Protein AF-W4URB6-F1 (afdb_monomer_lite)

Organism: NCBI:txid1445607

pLDDT: mean 94.85, std 8.45, range [44.03, 98.81]

Secondary structure (DSSP, 8-state):
--HHHHHHHHHHTHHHHHHTT-S-HHHHHHHS-HHHHHHTTEEES-EEEEESPPSSEEEETT-EEEEEE-TT-EEEEEE-SS-EEEEEE-TT-EEEEEE-TT-EEEEEE-TT-EEEEEE-STT-EEEEESSEEEEEPP--

Sequence (140 aa):
MDKQGLIDMYKRGIDFCFRNQYPSNEFIKDNFDRQLLIENAMFIDESIDEFNSPSPCILLGSTSGKLSFDKFSSCDIYLRDNVDIEISAKDFSRVFINVYGSAKVRVVQDGVAKIYVYKHGDHCKVSNEGDVLIRIGEDY

Foldseek 3Di:
DDPVVVLVVCLVCVVVCQVVVPPPLVVCVVPDDQVSCVVVLHAELDEDDEELGDAAHEYYYAYEYEYEYEDAREYEYEYEDAYEYEYEYEDQYEYEYEDYYQYEYEYEYYDNYEYEYEYADDNYHYHYDDDYHYDYDDND

Radius of gyration: 14.34 Å; chains: 1; bounding box: 34×31×33 Å

Structure (mmCIF, N/CA/C/O backbone):
data_AF-W4URB6-F1
#
_entry.id   AF-W4URB6-F1
#
loop_
_atom_site.group_PDB
_atom_site.id
_atom_site.type_symbol
_atom_site.label_atom_id
_atom_site.label_alt_id
_atom_site.label_comp_id
_atom_site.label_asym_id
_atom_site.label_entity_id
_atom_site.label_seq_id
_atom_site.pdbx_PDB_ins_code
_atom_site.Cartn_x
_atom_site.Cartn_y
_atom_site.Cartn_z
_atom_site.occupancy
_atom_site.B_iso_or_equiv
_atom_site.auth_seq_id
_atom_site.auth_comp_id
_atom_site.auth_asym_id
_atom_site.auth_atom_id
_atom_site.pdbx_PDB_model_num
ATOM 1 N N . MET A 1 1 ? 10.942 16.340 -17.790 1.00 60.97 1 MET A N 1
ATOM 2 C CA . MET A 1 1 ? 10.019 16.039 -16.680 1.00 60.97 1 MET A CA 1
ATOM 3 C C . MET A 1 1 ? 10.875 15.564 -15.527 1.00 60.97 1 MET A C 1
ATOM 5 O O . MET A 1 1 ? 11.785 14.783 -15.781 1.00 60.97 1 MET A O 1
ATOM 9 N N . ASP A 1 2 ? 10.693 16.113 -14.334 1.00 92.81 2 ASP A N 1
ATOM 10 C CA . ASP A 1 2 ? 11.434 15.679 -13.150 1.00 92.81 2 ASP A CA 1
ATOM 11 C C . ASP A 1 2 ? 10.862 14.357 -12.603 1.00 92.81 2 ASP A C 1
ATOM 13 O O . ASP A 1 2 ? 9.791 13.901 -13.017 1.00 92.81 2 ASP A O 1
ATOM 17 N N . LYS A 1 3 ? 11.604 13.698 -11.702 1.00 95.56 3 LYS A N 1
ATOM 18 C CA . LYS A 1 3 ? 11.171 12.423 -11.106 1.00 95.56 3 LYS A CA 1
ATOM 19 C C . LYS A 1 3 ? 9.847 12.573 -10.342 1.00 95.56 3 LYS A C 1
ATOM 21 O O . LYS A 1 3 ? 9.028 11.662 -10.380 1.00 95.56 3 LYS A O 1
ATOM 26 N N . GLN A 1 4 ? 9.606 13.728 -9.718 1.00 96.94 4 GLN A N 1
ATOM 27 C CA . GLN A 1 4 ? 8.341 14.010 -9.039 1.00 96.94 4 GLN A CA 1
ATOM 28 C C . GLN A 1 4 ? 7.159 14.004 -10.019 1.00 96.94 4 GLN A C 1
ATOM 30 O O . GLN A 1 4 ? 6.198 13.272 -9.801 1.00 96.94 4 GLN A O 1
ATOM 35 N N . GLY A 1 5 ? 7.255 14.705 -11.154 1.00 97.38 5 GLY A N 1
ATOM 36 C CA . GLY A 1 5 ? 6.189 14.708 -12.158 1.00 97.38 5 GLY A CA 1
ATOM 37 C C . GLY A 1 5 ? 5.894 13.323 -12.750 1.00 97.38 5 GLY A C 1
ATOM 38 O O . GLY A 1 5 ? 4.749 13.029 -13.097 1.00 97.38 5 GLY A O 1
ATOM 39 N N . LEU A 1 6 ? 6.897 12.438 -12.831 1.00 97.25 6 LEU A N 1
ATOM 40 C CA . LEU A 1 6 ? 6.698 11.030 -13.208 1.00 97.25 6 LEU A CA 1
ATOM 41 C C . LEU A 1 6 ? 5.881 10.256 -12.163 1.00 97.25 6 LEU A C 1
ATOM 43 O O . LEU A 1 6 ? 4.973 9.513 -12.539 1.00 97.25 6 LEU A O 1
ATOM 47 N N . ILE A 1 7 ? 6.167 10.451 -10.874 1.00 97.81 7 ILE A N 1
ATOM 48 C CA . ILE A 1 7 ? 5.402 9.848 -9.773 1.00 97.81 7 ILE A CA 1
ATOM 49 C C . ILE A 1 7 ? 3.963 10.376 -9.761 1.00 97.81 7 ILE A C 1
ATOM 51 O O . ILE A 1 7 ? 3.018 9.596 -9.638 1.00 97.81 7 ILE A O 1
ATOM 55 N N . ASP A 1 8 ? 3.770 11.677 -9.968 1.00 97.44 8 ASP A N 1
ATOM 56 C CA . ASP A 1 8 ? 2.436 12.281 -10.014 1.00 97.44 8 ASP A CA 1
ATOM 57 C C . ASP A 1 8 ? 1.611 11.721 -11.184 1.00 97.44 8 ASP A C 1
ATOM 59 O O . ASP A 1 8 ? 0.425 11.408 -11.038 1.00 97.44 8 ASP A O 1
ATOM 63 N N . MET A 1 9 ? 2.243 11.524 -12.348 1.00 97.00 9 MET A N 1
ATOM 64 C CA . MET A 1 9 ? 1.609 10.857 -13.485 1.00 97.00 9 MET A CA 1
ATOM 65 C C . MET A 1 9 ? 1.262 9.397 -13.187 1.00 97.00 9 MET A C 1
ATOM 67 O O . MET A 1 9 ? 0.166 8.974 -13.555 1.00 97.00 9 MET A O 1
ATOM 71 N N . TYR A 1 10 ? 2.151 8.656 -12.517 1.00 97.38 10 TYR A N 1
ATOM 72 C CA . TYR A 1 10 ? 1.899 7.278 -12.090 1.00 97.38 10 TYR A CA 1
ATOM 73 C C . TYR A 1 10 ? 0.673 7.199 -11.175 1.00 97.38 10 TYR A C 1
ATOM 75 O O . TYR A 1 10 ? -0.253 6.441 -11.447 1.00 97.38 10 TYR A O 1
ATOM 83 N N . LYS A 1 11 ? 0.616 8.042 -10.137 1.00 97.25 11 LYS A N 1
ATOM 84 C CA . LYS A 1 11 ? -0.509 8.100 -9.191 1.00 97.25 11 LYS A CA 1
ATOM 85 C C . LYS A 1 11 ? -1.822 8.474 -9.871 1.00 97.25 11 LYS A C 1
ATOM 87 O O . LYS A 1 11 ? -2.856 7.879 -9.590 1.00 97.25 11 LYS A O 1
ATOM 92 N N . ARG A 1 12 ? -1.792 9.435 -10.797 1.00 96.69 12 ARG A N 1
ATOM 93 C CA . ARG A 1 12 ? -2.980 9.847 -11.560 1.00 96.69 12 ARG A CA 1
ATOM 94 C C . ARG A 1 12 ? -3.465 8.758 -12.522 1.00 96.69 12 ARG A C 1
ATOM 96 O O . ARG A 1 12 ? -4.661 8.652 -12.764 1.00 96.69 12 ARG A O 1
ATOM 103 N N . GLY A 1 13 ? -2.544 7.988 -13.097 1.00 95.94 13 GLY A N 1
ATOM 104 C CA . GLY A 1 13 ? -2.814 6.906 -14.046 1.00 95.94 13 GLY A CA 1
ATOM 105 C C . GLY A 1 13 ? -2.810 5.514 -13.416 1.00 95.94 13 GLY A C 1
ATOM 106 O O . GLY A 1 13 ? -2.567 4.543 -14.132 1.00 95.94 13 GLY A O 1
ATOM 107 N N . ILE A 1 14 ? -3.036 5.404 -12.104 1.00 94.75 14 ILE A N 1
ATOM 108 C CA . ILE A 1 14 ? -2.731 4.190 -11.340 1.00 94.75 14 ILE A CA 1
ATOM 109 C C . ILE A 1 14 ? -3.448 2.941 -11.857 1.00 94.75 14 ILE A C 1
ATOM 111 O O . ILE A 1 14 ? -2.828 1.885 -11.949 1.00 94.75 14 ILE A O 1
ATOM 115 N N . ASP A 1 15 ? -4.699 3.066 -12.302 1.00 90.75 15 ASP A N 1
ATOM 116 C CA . ASP A 1 15 ? -5.449 1.952 -12.891 1.00 90.75 15 ASP A CA 1
ATOM 117 C C . ASP A 1 15 ? -4.757 1.398 -14.142 1.00 90.75 15 ASP A C 1
ATOM 119 O O . ASP A 1 15 ? -4.633 0.185 -14.308 1.00 90.75 15 ASP A O 1
ATOM 123 N N . PHE A 1 16 ? -4.254 2.279 -15.014 1.00 92.75 16 PHE A N 1
ATOM 124 C CA . PHE A 1 16 ? -3.486 1.871 -16.188 1.00 92.75 16 PHE A CA 1
ATOM 125 C C . PHE A 1 16 ? -2.175 1.199 -15.772 1.00 92.75 16 PHE A C 1
ATOM 127 O O . PHE A 1 16 ? -1.837 0.136 -16.297 1.00 92.75 16 PHE A O 1
ATOM 134 N N . CYS A 1 17 ? -1.457 1.796 -14.818 1.00 95.06 17 CYS A N 1
ATOM 135 C CA . CYS A 1 17 ? -0.181 1.288 -14.322 1.00 95.06 17 CYS A CA 1
ATOM 136 C C . CYS A 1 17 ? -0.305 -0.108 -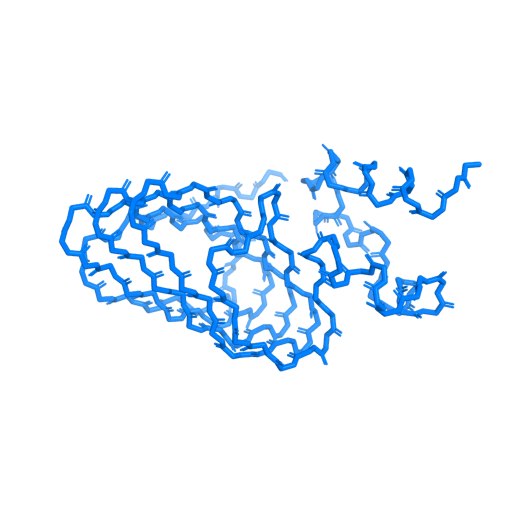13.701 1.00 95.06 17 CYS A C 1
ATOM 138 O O . CYS A 1 17 ? 0.534 -0.978 -13.940 1.00 95.06 17 CYS A O 1
ATOM 140 N N . PHE A 1 18 ? -1.367 -0.348 -12.934 1.00 92.06 18 PHE A N 1
ATOM 141 C CA . PHE A 1 18 ? -1.610 -1.632 -12.289 1.00 92.06 18 PHE A CA 1
ATOM 142 C C . PHE A 1 18 ? -2.064 -2.697 -13.286 1.00 92.06 18 PHE A C 1
ATOM 144 O O . PHE A 1 18 ? -1.489 -3.785 -13.282 1.00 92.06 18 PHE A O 1
ATOM 151 N N . ARG A 1 19 ? -2.999 -2.376 -14.193 1.00 87.75 19 ARG A N 1
ATOM 152 C CA . ARG A 1 19 ? -3.475 -3.317 -15.226 1.00 87.75 19 ARG A CA 1
ATOM 153 C C . ARG A 1 19 ? -2.375 -3.761 -16.187 1.00 87.75 19 ARG A C 1
ATOM 155 O O . ARG A 1 19 ? -2.322 -4.925 -16.556 1.00 87.75 19 ARG A O 1
ATOM 162 N N . ASN A 1 20 ? -1.493 -2.844 -16.583 1.00 91.12 20 ASN A N 1
ATOM 163 C CA . ASN A 1 20 ? -0.454 -3.116 -17.583 1.00 91.12 20 ASN A CA 1
ATOM 164 C C . ASN A 1 20 ? 0.912 -3.451 -16.975 1.00 91.12 20 ASN A C 1
ATOM 166 O O . ASN A 1 20 ? 1.889 -3.567 -17.709 1.00 91.12 20 ASN A O 1
ATOM 170 N N . GLN A 1 21 ? 1.005 -3.552 -15.647 1.00 90.81 21 GLN A N 1
ATOM 171 C CA . GLN A 1 21 ? 2.269 -3.740 -14.933 1.00 90.81 21 GLN A CA 1
ATOM 172 C C . GLN A 1 21 ? 3.355 -2.724 -15.338 1.00 90.81 21 GLN A C 1
ATOM 174 O O . GLN A 1 21 ? 4.519 -3.071 -15.536 1.00 90.81 21 GLN A O 1
ATOM 179 N N . TYR A 1 22 ? 2.960 -1.453 -15.478 1.00 94.19 22 TYR A N 1
ATOM 180 C CA . TYR A 1 22 ? 3.800 -0.406 -16.054 1.00 94.19 22 TYR A CA 1
ATOM 181 C C . TYR A 1 22 ? 3.976 0.813 -15.131 1.00 94.19 22 TYR A C 1
ATOM 183 O O . TYR A 1 22 ? 2.980 1.374 -14.672 1.00 94.19 22 TYR A O 1
ATOM 191 N N . PRO A 1 23 ? 5.211 1.317 -14.949 1.00 95.31 23 PRO A N 1
ATOM 192 C CA . PRO A 1 23 ? 6.468 0.625 -15.233 1.00 95.31 23 PRO A CA 1
ATOM 193 C C . PRO A 1 23 ? 6.651 -0.610 -14.330 1.00 95.31 23 PRO A C 1
ATOM 195 O O . PRO A 1 23 ? 5.920 -0.793 -13.350 1.00 95.31 23 PRO A O 1
ATOM 198 N N . SER A 1 24 ? 7.626 -1.461 -14.663 1.00 96.81 24 SER A N 1
ATOM 199 C CA . SER A 1 24 ? 7.963 -2.608 -13.817 1.00 96.81 24 SER A CA 1
ATOM 200 C C . SER A 1 24 ? 8.583 -2.159 -12.492 1.00 96.81 24 SER A C 1
ATOM 202 O O . SER A 1 24 ? 9.135 -1.061 -12.376 1.00 96.81 24 SER A O 1
ATOM 204 N N . ASN A 1 25 ? 8.522 -3.032 -11.490 1.00 96.75 25 ASN A N 1
ATOM 205 C CA . ASN A 1 25 ? 9.107 -2.787 -10.173 1.00 96.75 25 ASN A CA 1
ATOM 206 C C . ASN A 1 25 ? 10.627 -2.552 -10.264 1.00 96.75 25 ASN A C 1
ATOM 208 O O . ASN A 1 25 ? 11.161 -1.659 -9.610 1.00 96.75 25 ASN A O 1
ATOM 212 N N . GLU A 1 26 ? 11.324 -3.311 -11.111 1.00 97.69 26 GLU A N 1
ATOM 213 C CA . GLU A 1 26 ? 12.759 -3.167 -11.387 1.00 97.69 26 GLU A CA 1
ATOM 214 C C . GLU A 1 26 ? 13.063 -1.783 -11.955 1.00 97.69 26 GLU A C 1
ATOM 216 O O . GLU A 1 26 ? 13.931 -1.083 -11.444 1.00 97.69 26 GLU A O 1
ATOM 221 N N . PHE A 1 27 ? 12.278 -1.335 -12.940 1.00 97.81 27 PHE A N 1
ATOM 222 C CA . PHE A 1 27 ? 12.463 -0.014 -13.523 1.00 97.81 27 PHE A CA 1
ATOM 223 C C . PHE A 1 27 ? 12.288 1.097 -12.482 1.00 97.81 27 PHE A C 1
ATOM 225 O O . PHE A 1 27 ? 13.074 2.044 -12.464 1.00 97.81 27 PHE A O 1
ATOM 232 N N . ILE A 1 28 ? 11.281 0.995 -11.608 1.00 97.69 28 ILE A N 1
ATOM 233 C CA . ILE A 1 28 ? 11.063 1.980 -10.539 1.00 97.69 28 ILE A CA 1
ATOM 234 C C . ILE A 1 28 ? 12.287 2.033 -9.615 1.00 97.69 28 ILE A C 1
ATOM 236 O O . ILE A 1 28 ? 12.807 3.119 -9.365 1.00 97.69 28 ILE A O 1
ATOM 240 N N . LYS A 1 29 ? 12.785 0.878 -9.160 1.00 97.44 29 LYS A N 1
ATOM 241 C CA . LYS A 1 29 ? 13.950 0.799 -8.263 1.00 97.44 29 LYS A CA 1
ATOM 242 C C . LYS A 1 29 ? 15.232 1.338 -8.895 1.00 97.44 29 LYS A C 1
ATOM 244 O O . LYS A 1 29 ? 15.989 2.029 -8.223 1.00 97.44 29 LYS A O 1
ATOM 249 N N . ASP A 1 30 ? 15.454 1.064 -10.176 1.00 97.69 30 ASP A N 1
ATOM 250 C CA . ASP A 1 30 ? 16.685 1.458 -10.867 1.00 97.69 30 ASP A CA 1
ATOM 251 C C . ASP A 1 30 ? 16.728 2.957 -11.208 1.00 97.69 30 ASP A C 1
ATOM 253 O O . ASP A 1 30 ? 17.804 3.516 -11.426 1.00 97.69 30 ASP A O 1
ATOM 257 N N . ASN A 1 31 ? 15.569 3.627 -11.273 1.00 97.56 31 ASN A N 1
ATOM 258 C CA . ASN A 1 31 ? 15.470 4.997 -11.790 1.00 97.56 31 ASN A CA 1
ATOM 259 C C . ASN A 1 31 ? 15.030 6.038 -10.749 1.00 97.56 31 ASN A C 1
ATOM 261 O O . ASN A 1 31 ? 15.288 7.234 -10.933 1.00 97.56 31 ASN A O 1
ATOM 265 N N . PHE A 1 32 ? 14.390 5.630 -9.653 1.00 97.81 32 PHE A N 1
ATOM 266 C CA . PHE A 1 32 ? 13.877 6.543 -8.632 1.00 97.81 32 PHE A CA 1
ATOM 267 C C . PHE A 1 32 ? 14.624 6.388 -7.316 1.00 97.81 32 PHE A C 1
ATOM 269 O O . PHE A 1 32 ? 14.939 5.288 -6.875 1.00 97.81 32 PHE A O 1
ATOM 276 N N . ASP A 1 33 ? 14.896 7.520 -6.671 1.00 97.12 33 ASP A N 1
ATOM 277 C CA . ASP A 1 33 ? 15.536 7.512 -5.364 1.00 97.12 33 ASP A CA 1
ATOM 278 C C . ASP A 1 33 ? 14.551 6.951 -4.335 1.00 97.12 33 ASP A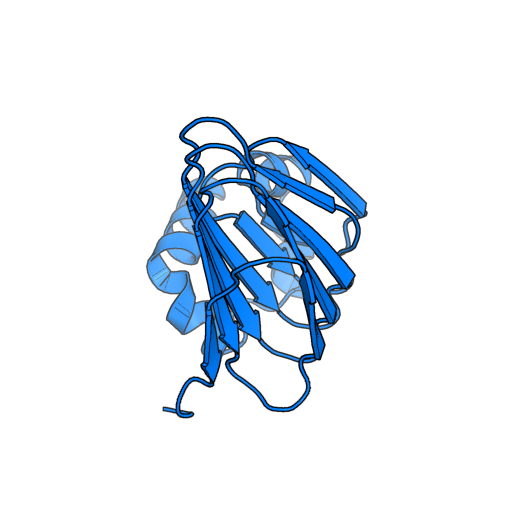 C 1
ATOM 280 O O . ASP A 1 33 ? 13.419 7.425 -4.230 1.00 97.12 33 ASP A O 1
ATOM 284 N N . ARG A 1 34 ? 14.985 5.961 -3.548 1.00 97.62 34 ARG A N 1
ATOM 285 C CA . ARG A 1 34 ? 14.148 5.305 -2.528 1.00 97.62 34 ARG A CA 1
ATOM 286 C C . ARG A 1 34 ? 13.445 6.307 -1.606 1.00 97.62 34 ARG A C 1
ATOM 288 O O . ARG A 1 34 ? 12.261 6.162 -1.326 1.00 97.62 34 ARG A O 1
ATOM 295 N N . GLN A 1 35 ? 14.165 7.339 -1.164 1.00 97.88 35 GLN A N 1
ATOM 296 C CA . GLN A 1 35 ? 13.618 8.377 -0.288 1.00 97.88 35 GLN A CA 1
ATOM 297 C C . GLN A 1 35 ? 12.484 9.162 -0.964 1.00 97.88 35 GLN A C 1
ATOM 299 O O . GLN A 1 35 ? 11.455 9.401 -0.342 1.00 97.88 35 GLN A O 1
ATOM 304 N N . LEU A 1 36 ? 12.634 9.485 -2.253 1.00 97.94 36 LEU A N 1
ATOM 305 C CA . LEU A 1 36 ? 11.610 10.182 -3.029 1.00 97.94 36 LEU A CA 1
ATOM 306 C C . LEU A 1 36 ? 10.338 9.334 -3.174 1.00 97.94 36 LEU A C 1
ATOM 308 O O . LEU A 1 36 ? 9.233 9.873 -3.137 1.00 97.94 36 LEU A O 1
ATOM 312 N N . LEU A 1 37 ? 10.481 8.014 -3.329 1.00 98.44 37 LEU A N 1
ATOM 313 C CA . LEU A 1 37 ? 9.346 7.087 -3.373 1.00 98.44 37 LEU A CA 1
ATOM 314 C C . LEU A 1 37 ? 8.598 7.061 -2.031 1.00 98.44 37 LEU A C 1
ATOM 316 O O . LEU A 1 37 ? 7.381 7.241 -2.011 1.00 98.44 37 LEU A O 1
ATOM 320 N N . ILE A 1 38 ? 9.325 6.929 -0.917 1.00 98.19 38 ILE A N 1
ATOM 321 C CA . ILE A 1 38 ? 8.751 6.887 0.438 1.00 98.19 38 ILE A CA 1
ATOM 322 C C . ILE A 1 38 ? 8.038 8.198 0.788 1.00 98.19 38 ILE A C 1
ATOM 324 O O . ILE A 1 38 ? 6.909 8.171 1.271 1.00 98.19 38 ILE A O 1
ATOM 328 N N . GLU A 1 39 ? 8.638 9.350 0.476 1.00 97.75 39 GLU A N 1
ATOM 329 C CA . GLU A 1 39 ? 8.008 10.671 0.656 1.00 97.75 39 GLU A CA 1
ATOM 330 C C . GLU A 1 39 ? 6.711 10.818 -0.152 1.00 97.75 39 GLU A C 1
ATOM 332 O O . GLU A 1 39 ? 5.823 11.594 0.198 1.00 97.75 39 GLU A O 1
ATOM 337 N N . ASN A 1 40 ? 6.575 10.024 -1.212 1.00 98.31 40 ASN A N 1
ATOM 338 C CA . ASN A 1 40 ? 5.387 9.924 -2.037 1.00 98.31 40 ASN A CA 1
ATOM 339 C C . ASN A 1 40 ? 4.466 8.753 -1.654 1.00 98.31 40 ASN A C 1
ATOM 341 O O . ASN A 1 40 ? 3.566 8.445 -2.433 1.00 98.31 40 ASN A O 1
ATOM 345 N N . ALA A 1 41 ? 4.635 8.111 -0.497 1.00 98.56 41 ALA A N 1
ATOM 346 C CA . ALA A 1 41 ? 3.848 6.942 -0.087 1.00 98.56 41 ALA A CA 1
ATOM 347 C C . ALA A 1 41 ? 3.860 5.802 -1.129 1.00 98.56 41 ALA A C 1
ATOM 349 O O . ALA A 1 41 ? 2.871 5.090 -1.308 1.00 98.56 41 ALA A O 1
ATOM 350 N N . MET A 1 42 ? 4.975 5.651 -1.849 1.00 98.50 42 MET A N 1
ATOM 351 C CA . MET A 1 42 ? 5.248 4.521 -2.730 1.00 98.50 42 MET A CA 1
ATOM 352 C C . MET A 1 42 ? 6.314 3.638 -2.088 1.00 98.50 42 MET A C 1
ATOM 354 O O . MET A 1 42 ? 7.461 4.046 -1.925 1.00 98.50 42 MET A O 1
ATOM 358 N N . PHE A 1 43 ? 5.935 2.411 -1.758 1.00 98.62 43 PHE A N 1
ATOM 359 C CA . PHE A 1 43 ? 6.776 1.443 -1.070 1.00 98.62 43 PHE A CA 1
ATOM 360 C C . PHE A 1 43 ? 6.982 0.225 -1.969 1.00 98.62 43 PHE A C 1
ATOM 362 O O . PHE A 1 43 ? 6.020 -0.355 -2.478 1.00 98.62 43 PHE A O 1
ATOM 369 N N . ILE A 1 44 ? 8.239 -0.144 -2.194 1.00 98.12 44 ILE A N 1
ATOM 370 C CA . ILE A 1 44 ? 8.624 -1.248 -3.070 1.00 98.12 44 ILE A CA 1
ATOM 371 C C . ILE A 1 44 ? 9.693 -2.097 -2.390 1.00 98.12 44 ILE A C 1
ATOM 373 O O . ILE A 1 44 ? 10.786 -1.616 -2.119 1.00 98.12 44 ILE A O 1
ATOM 377 N N . ASP A 1 45 ? 9.364 -3.363 -2.132 1.00 98.06 45 ASP A N 1
ATOM 378 C CA . ASP A 1 45 ? 10.207 -4.285 -1.360 1.00 98.06 45 ASP A CA 1
ATOM 379 C C . ASP A 1 45 ? 10.579 -3.743 0.041 1.00 98.06 45 ASP A C 1
ATOM 381 O O . ASP A 1 45 ? 11.677 -3.980 0.542 1.00 98.06 45 ASP A O 1
ATOM 385 N N . GLU A 1 46 ? 9.659 -3.009 0.679 1.00 98.38 46 GLU A N 1
ATOM 386 C CA . GLU A 1 46 ? 9.893 -2.352 1.972 1.00 98.38 46 GLU A CA 1
ATOM 387 C C . GLU A 1 46 ? 9.262 -3.090 3.161 1.00 98.38 46 GLU A C 1
ATOM 389 O O . GLU A 1 46 ? 8.254 -3.780 3.027 1.00 98.38 46 GLU A O 1
ATOM 394 N N . SER A 1 47 ? 9.815 -2.891 4.360 1.00 98.38 47 SER A N 1
ATOM 395 C CA . SER A 1 47 ? 9.154 -3.240 5.625 1.00 98.38 47 SER A CA 1
ATOM 396 C C . SER A 1 47 ? 8.647 -1.960 6.279 1.00 98.38 47 SER A C 1
ATOM 398 O O . SER A 1 47 ? 9.458 -1.117 6.659 1.00 98.38 47 SER A O 1
ATOM 400 N N . ILE A 1 48 ? 7.330 -1.815 6.416 1.00 98.44 48 ILE A N 1
ATOM 401 C CA . ILE A 1 48 ? 6.695 -0.549 6.805 1.00 98.44 48 ILE A CA 1
ATOM 402 C C . ILE A 1 48 ? 5.890 -0.657 8.103 1.00 98.44 48 ILE A C 1
ATOM 404 O O . ILE A 1 48 ? 5.308 -1.697 8.411 1.00 98.44 48 ILE A O 1
ATOM 408 N N . ASP A 1 49 ? 5.829 0.443 8.843 1.00 98.50 49 ASP A N 1
ATOM 409 C CA . ASP A 1 49 ? 4.901 0.654 9.956 1.00 98.50 49 ASP A CA 1
ATOM 410 C C . ASP A 1 49 ? 4.469 2.123 9.915 1.00 98.50 49 ASP A C 1
ATOM 412 O O . ASP A 1 49 ? 5.090 2.994 10.524 1.00 98.50 49 ASP A O 1
ATOM 416 N N . GLU A 1 50 ? 3.472 2.412 9.078 1.00 98.50 50 GLU A N 1
ATOM 417 C CA . GLU A 1 50 ? 3.045 3.784 8.795 1.00 98.50 50 GLU A CA 1
ATOM 418 C C . GLU A 1 50 ? 1.707 4.104 9.456 1.00 98.50 50 GLU A C 1
ATOM 420 O O . GLU A 1 50 ? 0.778 3.288 9.508 1.00 98.50 50 GLU A O 1
ATOM 425 N N . PHE A 1 51 ? 1.581 5.352 9.898 1.00 98.31 51 PHE A N 1
ATOM 426 C CA . PHE A 1 51 ? 0.380 5.868 10.539 1.00 98.31 51 PHE A CA 1
ATOM 427 C C . PHE A 1 51 ? -0.187 7.040 9.739 1.00 98.31 51 PHE A C 1
ATOM 429 O O . PHE A 1 51 ? 0.499 8.038 9.532 1.00 98.31 51 PHE A O 1
ATOM 436 N N . ASN A 1 52 ? -1.449 6.938 9.312 1.00 98.06 52 ASN A N 1
ATOM 437 C CA . ASN A 1 52 ? -2.129 7.923 8.466 1.00 98.06 52 ASN A CA 1
ATOM 438 C C . ASN A 1 52 ? -1.315 8.295 7.207 1.00 98.06 52 ASN A C 1
ATOM 440 O O . ASN A 1 52 ? -1.137 9.475 6.897 1.00 98.06 52 ASN A O 1
ATOM 444 N N . SER A 1 53 ? -0.824 7.278 6.487 1.00 98.00 53 SER A N 1
ATOM 445 C CA . SER A 1 53 ? -0.045 7.454 5.254 1.00 98.00 53 SER A CA 1
ATOM 446 C C . SER A 1 53 ? -0.818 8.275 4.197 1.00 98.00 53 SER A C 1
ATOM 448 O O . SER A 1 53 ? -2.042 8.112 4.085 1.00 98.00 53 SER A O 1
ATOM 450 N N . PRO A 1 54 ? -0.146 9.152 3.419 1.00 97.81 54 PRO A N 1
ATOM 451 C CA . PRO A 1 54 ? -0.784 9.952 2.373 1.00 97.81 54 PRO A CA 1
ATOM 452 C C . PRO A 1 54 ? -1.561 9.125 1.341 1.00 97.81 54 PRO A C 1
ATOM 454 O O . PRO A 1 54 ? -1.193 7.999 1.021 1.00 97.81 54 PRO A O 1
ATOM 457 N N . SER A 1 55 ? -2.614 9.722 0.774 1.00 97.56 55 SER A N 1
ATOM 458 C CA . SER A 1 55 ? -3.398 9.118 -0.310 1.00 97.56 55 SER A CA 1
ATOM 459 C C . SER A 1 55 ? -2.932 9.618 -1.692 1.00 97.56 55 SER A C 1
ATOM 461 O O . SER A 1 55 ? -2.751 10.830 -1.849 1.00 97.56 55 SER A O 1
ATOM 463 N N . PRO A 1 56 ? -2.793 8.750 -2.713 1.00 98.12 56 PRO A N 1
ATOM 464 C CA . PRO A 1 56 ? -2.850 7.293 -2.616 1.00 98.12 56 PRO A CA 1
ATOM 465 C C . PRO A 1 56 ? -1.561 6.710 -2.009 1.00 98.12 56 PRO A C 1
ATOM 467 O O . PRO A 1 56 ? -0.465 7.189 -2.309 1.00 98.12 56 PRO A O 1
ATOM 470 N N . CYS A 1 57 ? -1.704 5.642 -1.222 1.00 98.56 57 CYS A N 1
ATOM 471 C CA . CYS A 1 57 ? -0.603 4.833 -0.698 1.00 98.56 57 CYS A CA 1
ATOM 472 C C . CYS A 1 57 ? -0.432 3.573 -1.559 1.00 98.56 57 CYS A C 1
ATOM 474 O O . CYS A 1 57 ? -1.397 2.870 -1.859 1.00 98.56 57 CYS A O 1
ATOM 476 N N . ILE A 1 58 ? 0.788 3.299 -2.012 1.00 98.62 58 ILE A N 1
ATOM 477 C CA . ILE A 1 58 ? 1.080 2.296 -3.040 1.00 98.62 58 ILE A CA 1
ATOM 478 C C . ILE A 1 58 ? 2.110 1.309 -2.501 1.00 98.62 58 ILE A C 1
ATOM 480 O O . ILE A 1 58 ? 3.234 1.703 -2.198 1.00 98.62 58 ILE A O 1
ATOM 484 N N . LEU A 1 59 ? 1.745 0.027 -2.428 1.00 98.50 59 LEU A N 1
ATOM 485 C CA . LEU A 1 59 ? 2.618 -1.067 -1.999 1.00 98.50 59 LEU A CA 1
ATOM 486 C C . LEU A 1 59 ? 2.878 -2.018 -3.175 1.00 98.50 59 LEU A C 1
ATOM 488 O O . LEU A 1 59 ? 1.940 -2.553 -3.771 1.00 98.50 59 LEU A O 1
ATOM 492 N N . LEU A 1 60 ? 4.150 -2.238 -3.502 1.00 97.62 60 LEU A N 1
ATOM 493 C CA . LEU A 1 60 ? 4.592 -3.052 -4.638 1.00 97.62 60 LEU A CA 1
ATOM 494 C C . LEU A 1 60 ? 5.606 -4.117 -4.210 1.00 97.62 60 LEU A C 1
ATOM 496 O O . LEU A 1 60 ? 6.282 -3.985 -3.184 1.00 97.62 60 LEU A O 1
ATOM 500 N N . GLY A 1 61 ? 5.758 -5.151 -5.037 1.00 96.50 61 GLY A N 1
ATOM 501 C CA . GLY A 1 61 ? 6.790 -6.170 -4.857 1.00 96.50 61 GLY A CA 1
ATOM 502 C C . GLY A 1 61 ? 6.593 -6.982 -3.576 1.00 96.50 61 GLY A C 1
ATOM 503 O O . GLY A 1 61 ? 5.492 -7.442 -3.290 1.00 96.50 61 GLY A O 1
ATOM 504 N N . SER A 1 62 ? 7.668 -7.168 -2.818 1.00 97.50 62 SER A N 1
ATOM 505 C CA . SER A 1 62 ? 7.726 -7.930 -1.563 1.00 97.50 62 SER A CA 1
ATOM 506 C C . SER A 1 62 ? 7.589 -7.022 -0.335 1.00 97.50 62 SER A C 1
ATOM 508 O O . SER A 1 62 ? 8.296 -7.196 0.656 1.00 97.50 62 SER A O 1
ATOM 510 N N . THR A 1 63 ? 6.723 -6.009 -0.417 1.00 98.44 63 THR A N 1
ATOM 511 C CA . THR A 1 63 ? 6.487 -5.076 0.696 1.00 98.44 63 THR A CA 1
ATOM 512 C C . THR A 1 63 ? 5.675 -5.746 1.804 1.00 98.44 63 THR A C 1
ATOM 514 O O . THR A 1 63 ? 4.717 -6.467 1.528 1.00 98.44 63 THR A O 1
ATOM 517 N N . SER A 1 64 ? 6.019 -5.498 3.066 1.00 98.69 64 SER A N 1
ATOM 518 C CA . SER A 1 64 ? 5.319 -6.074 4.216 1.00 98.69 64 SER A CA 1
ATOM 519 C C . SER A 1 64 ? 5.210 -5.119 5.401 1.00 98.69 64 SER A C 1
ATOM 521 O O . SER A 1 64 ? 5.910 -4.111 5.454 1.00 98.69 64 SER A O 1
ATOM 523 N N . GLY A 1 65 ? 4.335 -5.434 6.360 1.00 98.50 65 GLY A N 1
ATOM 524 C CA . GLY A 1 65 ? 4.238 -4.705 7.629 1.00 98.50 65 GLY A CA 1
ATOM 525 C C . GLY A 1 65 ? 2.834 -4.206 7.960 1.00 98.50 65 GLY A C 1
ATOM 526 O O . GLY A 1 65 ? 1.869 -4.970 7.859 1.00 98.50 65 GLY A O 1
ATOM 527 N N . LYS A 1 66 ? 2.716 -2.947 8.402 1.00 98.75 66 LYS A N 1
ATOM 528 C CA . LYS A 1 66 ? 1.464 -2.381 8.926 1.00 98.75 66 LYS A CA 1
ATOM 529 C C . LYS A 1 66 ? 1.152 -0.982 8.399 1.00 98.75 66 LYS A C 1
ATOM 531 O O . LYS A 1 66 ? 2.032 -0.133 8.286 1.00 98.75 66 LYS A O 1
ATOM 536 N N . LEU A 1 67 ? -0.131 -0.740 8.137 1.00 98.75 67 LEU A N 1
ATOM 537 C CA . LEU A 1 67 ? -0.710 0.584 7.918 1.00 98.75 67 LEU A CA 1
ATOM 538 C C . LEU A 1 67 ? -1.843 0.810 8.923 1.00 98.75 67 LEU A C 1
ATOM 540 O O . LEU A 1 67 ? -2.746 -0.021 9.044 1.00 98.75 67 LEU A O 1
ATOM 544 N N . SER A 1 68 ? -1.819 1.938 9.625 1.00 98.69 68 SER A N 1
ATOM 545 C CA . SER A 1 68 ? -2.823 2.271 10.642 1.00 98.69 68 SER A CA 1
ATOM 546 C C . SER A 1 68 ? -3.481 3.618 10.361 1.00 98.69 68 SER A C 1
ATOM 548 O O . SER A 1 68 ? -2.790 4.604 10.116 1.00 98.69 68 SER A O 1
ATOM 550 N N . PHE A 1 69 ? -4.812 3.668 10.428 1.00 98.75 69 PHE A N 1
ATOM 551 C CA . PHE A 1 69 ? -5.615 4.855 10.130 1.00 98.75 69 PHE A CA 1
ATOM 552 C C . PHE A 1 69 ? -6.589 5.181 11.268 1.00 98.75 69 PHE A C 1
ATOM 554 O O . PHE A 1 69 ? -7.266 4.300 11.799 1.00 98.75 69 PHE A O 1
ATOM 561 N N . ASP A 1 70 ? -6.674 6.454 11.654 1.00 98.44 70 ASP A N 1
ATOM 562 C CA . ASP A 1 70 ? -7.542 6.908 12.748 1.00 98.44 70 ASP A CA 1
ATOM 563 C C . ASP A 1 70 ? -8.229 8.255 12.471 1.00 98.44 70 ASP A C 1
ATOM 565 O O . ASP A 1 70 ? -8.092 8.841 11.388 1.00 98.44 70 ASP A O 1
ATOM 569 N N . LYS A 1 71 ? -8.996 8.746 13.454 1.00 97.19 71 LYS A N 1
ATOM 570 C CA . LYS A 1 71 ? -9.680 10.047 13.430 1.00 97.19 71 LYS A CA 1
ATOM 571 C C . LYS A 1 71 ? -10.564 10.213 12.192 1.00 97.19 71 LYS A C 1
ATOM 573 O O . LYS A 1 71 ? -11.573 9.533 12.078 1.00 97.19 71 LYS A O 1
ATOM 578 N N . PHE A 1 72 ? -10.206 11.129 11.294 1.00 96.81 72 PHE A N 1
ATOM 579 C CA . PHE A 1 72 ? -10.941 11.479 10.074 1.00 96.81 72 PHE A CA 1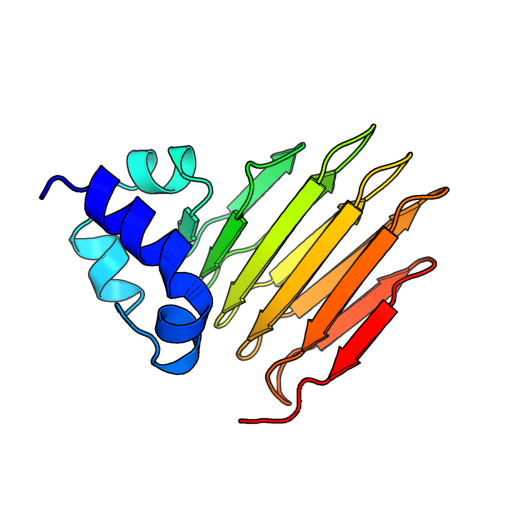
ATOM 580 C C . PHE A 1 72 ? -10.108 11.202 8.813 1.00 96.81 72 PHE A C 1
ATOM 582 O O . PHE A 1 72 ? -10.325 11.827 7.775 1.00 96.81 72 PHE A O 1
ATOM 589 N N . SER A 1 73 ? -9.099 10.330 8.912 1.00 97.75 73 SER A N 1
ATOM 590 C CA . SER A 1 73 ? -8.232 9.998 7.780 1.00 97.75 73 SER A CA 1
ATOM 591 C C . SER A 1 73 ? -9.014 9.330 6.647 1.00 97.75 73 SER A C 1
ATOM 593 O O . SER A 1 73 ? -9.965 8.578 6.873 1.00 97.75 73 SER A O 1
ATOM 595 N N . SER A 1 74 ? -8.605 9.614 5.410 1.00 98.00 74 SER A N 1
ATOM 596 C CA . SER A 1 74 ? -9.118 8.950 4.216 1.00 98.00 74 SER A CA 1
ATOM 597 C C . SER A 1 74 ? -7.956 8.552 3.320 1.00 98.00 74 SER A C 1
ATOM 599 O O . SER A 1 74 ? -7.126 9.404 3.003 1.00 98.00 74 SER A O 1
ATOM 601 N N . CYS A 1 75 ? -7.890 7.285 2.912 1.00 98.56 75 CYS A N 1
ATOM 602 C CA . CYS A 1 75 ? -6.782 6.786 2.099 1.00 98.56 75 CYS A CA 1
ATOM 603 C C . CYS A 1 75 ? -7.243 5.758 1.063 1.00 98.56 75 CYS A C 1
ATOM 605 O O . CYS A 1 75 ? -7.967 4.814 1.392 1.00 98.56 75 CYS A O 1
ATOM 607 N N . ASP A 1 76 ? -6.791 5.946 -0.175 1.00 98.44 76 ASP A N 1
ATOM 608 C CA . ASP A 1 76 ? -6.824 4.932 -1.218 1.00 98.44 76 ASP A CA 1
ATOM 609 C C . ASP A 1 76 ? -5.491 4.182 -1.204 1.00 98.44 76 ASP A C 1
ATOM 611 O O . ASP A 1 76 ? -4.423 4.773 -1.358 1.00 98.44 76 ASP A O 1
ATOM 615 N N . ILE A 1 77 ? -5.558 2.871 -1.019 1.00 98.56 77 ILE A N 1
ATOM 616 C CA . ILE A 1 77 ? -4.412 1.978 -0.929 1.00 98.56 77 ILE A CA 1
ATOM 617 C C . ILE A 1 77 ? -4.420 1.065 -2.150 1.00 98.56 77 ILE A C 1
ATOM 619 O O . ILE A 1 77 ? -5.445 0.465 -2.474 1.00 98.56 77 ILE A O 1
ATOM 623 N N . TYR A 1 78 ? -3.275 0.931 -2.809 1.00 97.81 78 TYR A N 1
ATOM 624 C CA . TYR A 1 78 ? -3.104 0.079 -3.981 1.00 97.81 78 TYR A CA 1
ATOM 625 C C . TYR A 1 78 ? -1.967 -0.908 -3.748 1.00 97.81 78 TYR A C 1
ATOM 627 O O . TYR A 1 78 ? -0.846 -0.511 -3.443 1.00 97.81 78 TYR A O 1
ATOM 635 N N . LEU A 1 79 ? -2.263 -2.197 -3.900 1.00 96.50 79 LEU A N 1
ATOM 636 C CA . LEU A 1 79 ? -1.354 -3.302 -3.603 1.00 96.50 79 LEU A CA 1
ATOM 637 C C . LEU A 1 79 ? -1.166 -4.160 -4.853 1.00 96.50 79 LEU A C 1
ATOM 639 O O . LEU A 1 79 ? -2.162 -4.545 -5.467 1.00 96.50 79 LEU A O 1
ATOM 643 N N . ARG A 1 80 ? 0.072 -4.503 -5.214 1.00 93.50 80 ARG A N 1
ATOM 644 C CA . ARG A 1 80 ? 0.363 -5.449 -6.307 1.00 93.50 80 ARG A CA 1
ATOM 645 C C . ARG A 1 80 ? 1.491 -6.396 -5.922 1.00 93.50 80 ARG A C 1
ATOM 647 O O . ARG A 1 80 ? 2.353 -6.044 -5.127 1.00 93.50 80 ARG A O 1
ATOM 654 N N . ASP A 1 81 ? 1.511 -7.561 -6.562 1.00 93.75 81 ASP A N 1
ATOM 655 C CA . ASP A 1 81 ? 2.557 -8.582 -6.453 1.00 93.75 81 ASP A CA 1
ATOM 656 C C . ASP A 1 81 ? 2.491 -9.357 -5.124 1.00 93.75 81 ASP A C 1
ATOM 658 O O . ASP A 1 81 ? 1.441 -9.917 -4.805 1.00 93.75 81 ASP A O 1
ATOM 662 N N . ASN A 1 82 ? 3.589 -9.439 -4.367 1.00 94.38 82 ASN A N 1
ATOM 663 C CA . ASN A 1 82 ? 3.751 -10.301 -3.189 1.00 94.38 82 ASN A CA 1
ATOM 664 C C . ASN A 1 82 ? 3.723 -9.505 -1.875 1.00 94.38 82 ASN A C 1
ATOM 666 O O . ASN A 1 82 ? 4.550 -9.724 -0.990 1.00 94.38 82 ASN A O 1
ATOM 670 N N . VAL A 1 83 ? 2.766 -8.585 -1.751 1.00 97.50 83 VAL A N 1
ATOM 671 C CA . VAL A 1 83 ? 2.600 -7.766 -0.543 1.00 97.50 83 VAL A CA 1
ATOM 672 C C . VAL A 1 83 ? 2.010 -8.595 0.603 1.00 97.50 83 VAL A C 1
ATOM 674 O O . VAL A 1 83 ? 1.062 -9.347 0.382 1.00 97.50 83 VAL A O 1
ATOM 677 N N . ASP A 1 84 ? 2.535 -8.440 1.820 1.00 98.25 84 ASP A N 1
ATOM 678 C CA . ASP A 1 84 ? 2.023 -9.073 3.050 1.00 98.25 84 ASP A CA 1
ATOM 679 C C . ASP A 1 84 ? 1.794 -8.013 4.140 1.00 98.25 84 ASP A C 1
ATOM 681 O O . ASP A 1 84 ? 2.723 -7.601 4.838 1.00 98.25 84 ASP A O 1
ATOM 685 N N . ILE A 1 85 ? 0.565 -7.498 4.230 1.00 98.62 85 ILE A N 1
ATOM 686 C CA . ILE A 1 85 ? 0.259 -6.275 4.985 1.00 98.62 85 ILE A CA 1
ATOM 687 C C . ILE A 1 85 ? -0.940 -6.447 5.922 1.00 98.62 85 ILE A C 1
ATOM 689 O O . ILE A 1 85 ? -1.954 -7.061 5.580 1.00 98.62 85 ILE A O 1
ATOM 693 N N . GLU A 1 86 ? -0.849 -5.831 7.097 1.00 98.75 86 GLU A N 1
ATOM 694 C CA . GLU A 1 86 ? -1.985 -5.565 7.974 1.00 98.75 86 GLU A CA 1
ATOM 695 C C . GLU A 1 86 ? -2.430 -4.105 7.841 1.00 98.75 86 GLU A C 1
ATOM 697 O O . GLU A 1 86 ? -1.630 -3.185 7.993 1.00 98.75 86 GLU A O 1
ATOM 702 N N . ILE A 1 87 ? -3.715 -3.885 7.573 1.00 98.81 87 ILE A N 1
ATOM 703 C CA . ILE A 1 87 ? -4.313 -2.556 7.446 1.00 98.81 87 ILE A CA 1
ATOM 704 C C . ILE A 1 87 ? -5.386 -2.415 8.519 1.00 98.81 87 ILE A C 1
ATOM 706 O O . ILE A 1 87 ? -6.371 -3.155 8.515 1.00 98.81 87 ILE A O 1
ATOM 710 N N . SER A 1 88 ? -5.210 -1.460 9.428 1.00 98.56 88 SER A N 1
ATOM 711 C CA . SER A 1 88 ? -6.175 -1.175 10.490 1.00 98.56 88 SER A CA 1
ATOM 712 C C . SER A 1 88 ? -6.791 0.213 10.336 1.00 98.56 88 SER A C 1
ATOM 714 O O . SER A 1 88 ? -6.098 1.167 9.981 1.00 98.56 88 SER A O 1
ATOM 716 N N . ALA A 1 89 ? -8.094 0.333 10.589 1.00 98.56 89 ALA A N 1
ATOM 717 C CA . ALA A 1 89 ? -8.802 1.608 10.554 1.00 98.56 89 ALA A CA 1
ATOM 718 C C . ALA A 1 89 ? -9.786 1.717 11.726 1.00 98.56 89 ALA A C 1
ATOM 720 O O . ALA A 1 89 ? -10.560 0.789 11.972 1.00 98.56 89 ALA A O 1
ATOM 721 N N . LYS A 1 90 ? -9.770 2.855 12.428 1.00 98.25 90 LYS A N 1
ATOM 722 C CA . LYS A 1 90 ? -10.639 3.141 13.584 1.00 98.25 90 LYS A CA 1
ATOM 723 C C . LYS A 1 90 ? -11.246 4.548 13.549 1.00 98.25 90 LYS A C 1
ATOM 725 O O . LYS A 1 90 ? -10.974 5.328 12.633 1.00 98.25 90 LYS A O 1
ATOM 730 N N . ASP A 1 91 ? -12.056 4.886 14.550 1.00 97.44 91 ASP A N 1
ATOM 731 C CA . ASP A 1 91 ? -12.790 6.157 14.658 1.00 97.44 91 ASP A CA 1
ATOM 732 C C . ASP A 1 91 ? -13.691 6.412 13.433 1.00 97.44 91 ASP A C 1
ATOM 734 O O . ASP A 1 91 ? -14.493 5.552 13.081 1.00 97.44 91 ASP A O 1
ATOM 738 N N . PHE A 1 92 ? -13.573 7.573 12.781 1.00 97.38 92 PHE A N 1
ATOM 739 C CA . PHE A 1 92 ? -14.319 7.967 11.581 1.00 97.38 92 PHE A CA 1
ATOM 740 C C . PHE A 1 92 ? -13.479 7.835 10.301 1.00 97.38 92 PHE A C 1
ATOM 742 O O . PHE A 1 92 ? -13.805 8.452 9.284 1.00 97.38 92 PHE A O 1
ATOM 749 N N . SER A 1 93 ? -12.385 7.067 10.343 1.00 98.12 93 SER A N 1
ATOM 750 C CA . SER A 1 93 ? -11.516 6.886 9.181 1.00 98.12 93 SER A CA 1
ATOM 751 C C . SER A 1 93 ? -12.201 6.095 8.063 1.00 98.12 93 SER A C 1
ATOM 753 O O . SER A 1 93 ? -13.114 5.287 8.287 1.00 98.12 93 SER A O 1
ATOM 755 N N . ARG A 1 94 ? -11.759 6.342 6.828 1.00 98.38 94 ARG A N 1
ATOM 756 C CA . ARG A 1 94 ? -12.278 5.682 5.631 1.00 98.38 94 ARG A CA 1
ATOM 757 C C . ARG A 1 94 ? -11.151 5.203 4.727 1.00 98.38 94 ARG A C 1
ATOM 759 O O . ARG A 1 94 ? -10.367 5.999 4.228 1.00 98.38 94 ARG A O 1
ATOM 766 N N . VAL A 1 95 ? -11.090 3.903 4.479 1.00 98.62 95 VAL A N 1
ATOM 767 C CA . VAL A 1 95 ? -9.994 3.297 3.718 1.00 98.62 95 VAL A CA 1
ATOM 768 C C . VAL A 1 95 ? -10.550 2.495 2.551 1.00 98.62 95 VAL A C 1
ATOM 770 O O . VAL A 1 95 ? -11.485 1.708 2.713 1.00 98.62 95 VAL A O 1
ATOM 773 N N . PHE A 1 96 ? -9.976 2.690 1.370 1.00 98.44 96 PHE A N 1
ATOM 774 C CA . PHE A 1 96 ? -10.280 1.921 0.169 1.00 98.44 96 PHE A CA 1
ATOM 775 C C . PHE A 1 96 ? -9.033 1.141 -0.232 1.00 98.44 96 PHE A C 1
ATOM 777 O O . PHE A 1 96 ? -7.966 1.721 -0.371 1.00 98.44 96 PHE A O 1
ATOM 784 N N . ILE A 1 97 ? -9.144 -0.173 -0.394 1.00 98.12 97 ILE A N 1
ATOM 785 C CA . ILE A 1 97 ? -8.006 -1.071 -0.592 1.00 98.12 97 ILE A CA 1
ATOM 786 C C . ILE A 1 97 ? -8.198 -1.800 -1.916 1.00 98.12 97 ILE A C 1
ATOM 788 O O . ILE A 1 97 ? -9.084 -2.640 -2.038 1.00 98.12 97 ILE A O 1
ATOM 792 N N . ASN A 1 98 ? -7.367 -1.496 -2.906 1.00 96.69 98 ASN A N 1
ATOM 793 C CA . ASN A 1 98 ? -7.345 -2.162 -4.201 1.00 96.69 98 ASN A CA 1
ATOM 794 C C . ASN A 1 98 ? -6.239 -3.219 -4.212 1.00 96.69 98 ASN A C 1
ATOM 796 O O . ASN A 1 98 ? -5.055 -2.893 -4.127 1.00 96.69 98 ASN A O 1
ATOM 800 N N . VAL A 1 99 ? -6.633 -4.486 -4.308 1.00 95.12 99 VAL A N 1
ATOM 801 C CA . VAL A 1 99 ? -5.744 -5.641 -4.171 1.00 95.12 99 VAL A CA 1
ATOM 802 C C . VAL A 1 99 ? -5.573 -6.329 -5.520 1.00 95.12 99 VAL A C 1
ATOM 804 O O . VAL A 1 99 ? -6.536 -6.865 -6.069 1.00 95.12 99 VAL A O 1
ATOM 807 N N . TYR A 1 100 ? -4.341 -6.348 -6.023 1.00 92.25 100 TYR A N 1
ATOM 808 C CA . TYR A 1 100 ? -3.943 -7.009 -7.265 1.00 92.25 100 TYR A CA 1
ATOM 809 C C . TYR A 1 100 ? -2.891 -8.097 -6.989 1.00 92.25 100 TYR A C 1
ATOM 811 O O . TYR A 1 100 ? -2.191 -8.071 -5.975 1.00 92.25 100 TYR A O 1
ATOM 819 N N . GLY A 1 101 ? -2.740 -9.045 -7.917 1.00 86.94 101 GLY A N 1
ATOM 820 C CA . GLY A 1 101 ? -1.724 -10.100 -7.828 1.00 86.94 101 GLY A CA 1
ATOM 821 C C . GLY A 1 101 ? -1.978 -11.115 -6.705 1.00 86.94 101 GLY A C 1
ATOM 822 O O . GLY A 1 101 ? -3.111 -11.541 -6.478 1.00 86.94 101 GLY A O 1
ATOM 823 N N . SER A 1 102 ? -0.910 -11.524 -6.017 1.00 90.88 102 SER A N 1
ATOM 824 C CA . SER A 1 102 ? -0.891 -12.567 -4.977 1.00 90.88 102 SER A CA 1
ATOM 825 C C . SER A 1 102 ? -0.773 -12.012 -3.552 1.00 90.88 102 SER A C 1
ATOM 827 O O . SER A 1 102 ? -0.358 -12.728 -2.635 1.00 90.88 102 SER A O 1
ATOM 829 N N . ALA A 1 103 ? -1.159 -10.749 -3.350 1.00 94.06 103 ALA A N 1
ATOM 830 C CA . ALA A 1 103 ? -1.054 -10.070 -2.065 1.00 94.06 103 ALA A CA 1
ATOM 831 C C . ALA A 1 103 ? -1.877 -10.759 -0.959 1.00 94.06 103 ALA A C 1
ATOM 833 O O . ALA A 1 103 ? -2.982 -11.271 -1.183 1.00 94.06 103 ALA A O 1
ATOM 834 N N . LYS A 1 104 ? -1.332 -10.734 0.258 1.00 96.88 104 LYS A N 1
ATOM 835 C CA . LYS A 1 104 ? -1.976 -11.149 1.502 1.00 96.88 104 LYS A CA 1
ATOM 836 C C . LYS A 1 104 ? -2.285 -9.907 2.325 1.00 96.88 104 LYS A C 1
ATOM 838 O O . LYS A 1 104 ? -1.396 -9.125 2.645 1.00 96.88 104 LYS A O 1
ATOM 843 N N . VAL A 1 105 ? -3.556 -9.730 2.650 1.00 97.88 105 VAL A N 1
ATOM 844 C CA . VAL A 1 105 ? -4.051 -8.533 3.324 1.00 97.88 105 VAL A CA 1
ATOM 845 C C . VAL A 1 105 ? -4.887 -8.955 4.518 1.00 97.88 105 VAL A C 1
ATOM 847 O O . VAL A 1 105 ? -5.933 -9.583 4.350 1.00 97.88 105 VAL A O 1
ATOM 850 N N . ARG A 1 106 ? -4.441 -8.595 5.721 1.00 98.44 106 ARG A N 1
ATOM 851 C CA . ARG A 1 106 ? -5.266 -8.660 6.929 1.00 98.44 106 ARG A CA 1
ATOM 852 C C . ARG A 1 106 ? -5.858 -7.283 7.180 1.00 98.44 106 ARG A C 1
ATOM 854 O O . ARG A 1 106 ? -5.126 -6.308 7.288 1.00 98.44 106 ARG A O 1
ATOM 861 N N . VAL A 1 107 ? -7.175 -7.201 7.289 1.00 98.44 107 VAL A N 1
ATOM 862 C CA . VAL A 1 107 ? -7.887 -5.945 7.526 1.00 98.44 107 VAL A CA 1
ATOM 863 C C . VAL A 1 107 ? -8.509 -5.955 8.916 1.00 98.44 107 VAL A C 1
ATOM 865 O O . VAL A 1 107 ? -9.176 -6.915 9.286 1.00 98.44 107 VAL A O 1
ATOM 868 N N . VAL A 1 108 ? -8.323 -4.885 9.682 1.00 98.56 108 VAL A N 1
ATOM 869 C CA . VAL A 1 108 ? -8.927 -4.729 11.011 1.00 98.56 108 VAL A CA 1
ATOM 870 C C . VAL A 1 108 ? -9.723 -3.434 11.050 1.00 98.56 108 VAL A C 1
ATOM 872 O O . VAL A 1 108 ? -9.154 -2.345 11.028 1.00 98.56 108 VAL A O 1
ATOM 875 N N . GLN A 1 109 ? -11.044 -3.552 11.100 1.00 98.31 109 GLN A N 1
ATOM 876 C CA . GLN A 1 109 ? -11.945 -2.424 11.287 1.00 98.31 109 GLN A CA 1
ATOM 877 C C . GLN A 1 109 ? -12.347 -2.323 12.761 1.00 98.31 109 GLN A C 1
ATOM 879 O O . GLN A 1 109 ? -12.730 -3.319 13.373 1.00 98.31 109 GLN A O 1
ATOM 884 N N . ASP A 1 110 ? -12.271 -1.113 13.313 1.00 97.56 110 ASP A N 1
ATOM 885 C CA . ASP A 1 110 ? -12.694 -0.803 14.677 1.00 97.56 110 ASP A CA 1
ATOM 886 C C . ASP A 1 110 ? -13.663 0.393 14.716 1.00 97.56 110 ASP A C 1
ATOM 888 O O . ASP A 1 110 ? -13.581 1.344 13.930 1.00 97.56 110 ASP A O 1
ATOM 892 N N . GLY A 1 111 ? -14.603 0.345 15.658 1.00 94.19 111 GLY A N 1
ATOM 893 C CA . GLY A 1 111 ? -15.613 1.375 15.865 1.00 94.19 111 GLY A CA 1
ATOM 894 C C . GLY A 1 111 ? -16.494 1.608 14.636 1.00 94.19 111 GLY A C 1
ATOM 895 O O . GLY A 1 111 ? -17.143 0.692 14.130 1.00 94.19 111 GLY A O 1
ATOM 896 N N . VAL A 1 112 ? -16.552 2.860 14.172 1.00 96.81 112 VAL A N 1
ATOM 897 C CA . VAL A 1 112 ? -17.408 3.282 13.047 1.00 96.81 112 VAL A CA 1
ATOM 898 C C . VAL A 1 112 ? -16.640 3.485 11.738 1.00 96.81 112 VAL A C 1
ATOM 900 O O . VAL A 1 112 ? -17.230 3.940 10.754 1.00 96.81 112 VAL A O 1
ATOM 903 N N . ALA A 1 113 ? -15.354 3.119 11.704 1.00 98.19 113 ALA A N 1
ATOM 904 C CA . ALA A 1 113 ? -14.516 3.252 10.520 1.00 98.19 113 ALA A CA 1
ATOM 905 C C . ALA A 1 113 ? -15.086 2.446 9.353 1.00 98.19 113 ALA A C 1
ATOM 907 O O . ALA A 1 113 ? -15.726 1.411 9.549 1.00 98.19 113 ALA A O 1
ATOM 908 N N . LYS A 1 114 ? -14.849 2.906 8.124 1.00 98.31 114 LYS A N 1
ATOM 909 C CA . LYS A 1 114 ? -15.330 2.223 6.919 1.00 98.31 114 LYS A CA 1
ATOM 910 C C . LYS A 1 114 ? -14.169 1.766 6.062 1.00 98.31 114 LYS A C 1
ATOM 912 O O . LYS A 1 114 ? -13.432 2.591 5.530 1.00 98.31 114 LYS A O 1
ATOM 917 N N . ILE A 1 115 ? -14.054 0.452 5.891 1.00 98.56 115 ILE A N 1
ATOM 918 C CA . ILE A 1 115 ? -13.050 -0.154 5.023 1.00 98.56 115 ILE A CA 1
ATOM 919 C C . ILE A 1 115 ? -13.742 -0.850 3.852 1.00 98.56 115 ILE A C 1
ATOM 921 O O . ILE A 1 115 ? -14.652 -1.661 4.038 1.00 98.56 115 ILE A O 1
ATOM 925 N N . TYR A 1 116 ? -13.295 -0.519 2.646 1.00 98.25 116 TYR A N 1
ATOM 926 C CA . TYR A 1 116 ? -13.736 -1.123 1.397 1.00 98.25 116 TYR A CA 1
ATOM 927 C C . TYR A 1 116 ? -12.552 -1.832 0.756 1.00 98.25 116 TYR A C 1
ATOM 929 O O . TYR A 1 116 ? -11.516 -1.213 0.546 1.00 98.25 116 TYR A O 1
ATOM 937 N N . VAL A 1 117 ? -12.702 -3.107 0.419 1.00 97.69 117 VAL A N 1
ATOM 938 C CA . VAL A 1 117 ? -11.678 -3.890 -0.273 1.00 97.69 117 VAL A CA 1
ATOM 939 C C . VAL A 1 117 ? -12.191 -4.274 -1.653 1.00 97.69 117 VAL A C 1
ATOM 941 O O . VAL A 1 117 ? -13.275 -4.839 -1.774 1.00 97.69 117 VAL A O 1
ATOM 944 N N . TYR A 1 118 ? -11.399 -4.002 -2.681 1.00 95.44 118 TYR A N 1
ATOM 945 C CA . TYR A 1 118 ? -11.644 -4.374 -4.068 1.00 95.44 118 TYR A CA 1
ATOM 946 C C . TYR A 1 118 ? -10.571 -5.366 -4.503 1.00 95.44 118 TYR A C 1
ATOM 948 O O . TYR A 1 118 ? -9.393 -5.022 -4.595 1.00 95.44 118 TYR A O 1
ATOM 956 N N . LYS A 1 119 ? -10.976 -6.612 -4.737 1.00 93.81 119 LYS A N 1
ATOM 957 C CA . LYS A 1 119 ? -10.103 -7.673 -5.242 1.00 93.81 119 LYS A CA 1
ATOM 958 C C . LYS A 1 119 ? -10.153 -7.676 -6.767 1.00 93.81 119 LYS A C 1
ATOM 960 O O . LYS A 1 119 ? -11.229 -7.874 -7.319 1.00 93.81 119 LYS A O 1
ATOM 965 N N . HIS A 1 120 ? -9.007 -7.511 -7.417 1.00 89.44 120 HIS A N 1
ATOM 966 C CA . HIS A 1 120 ? -8.860 -7.483 -8.881 1.00 89.44 120 HIS A CA 1
ATOM 967 C C . HIS A 1 120 ? -8.133 -8.734 -9.409 1.00 89.44 120 HIS A C 1
ATOM 969 O O . HIS A 1 120 ? -7.320 -8.656 -10.324 1.00 89.44 120 HIS A O 1
ATOM 975 N N . GLY A 1 121 ? -8.334 -9.882 -8.757 1.00 78.62 121 GLY A N 1
ATOM 976 C CA . GLY A 1 121 ? -7.753 -11.157 -9.176 1.00 78.62 121 GLY A CA 1
ATOM 977 C C . GLY A 1 121 ? -7.964 -12.284 -8.165 1.00 78.62 121 GLY A C 1
ATOM 978 O O . GLY A 1 121 ? -8.203 -12.051 -6.974 1.00 78.62 121 GLY A O 1
ATOM 979 N N . ASP A 1 122 ? -7.827 -13.521 -8.636 1.00 75.94 122 ASP A N 1
ATOM 980 C CA . ASP A 1 122 ? -8.201 -14.722 -7.876 1.00 75.94 122 ASP A CA 1
ATOM 981 C C . ASP A 1 122 ? -7.174 -15.158 -6.823 1.00 75.94 122 ASP A C 1
ATOM 983 O O . ASP A 1 122 ? -7.498 -15.894 -5.889 1.00 75.94 122 ASP A O 1
ATOM 987 N N . HIS A 1 123 ? -5.923 -14.713 -6.947 1.00 85.31 123 HIS A N 1
ATOM 988 C CA . HIS A 1 123 ? -4.819 -15.200 -6.113 1.00 85.31 123 HIS A CA 1
ATOM 989 C C . HIS A 1 123 ? -4.594 -14.398 -4.830 1.00 85.31 123 HIS A C 1
ATOM 991 O O . HIS A 1 123 ? -3.801 -14.815 -3.980 1.00 85.31 123 HIS A O 1
ATOM 997 N N . CYS A 1 124 ? -5.296 -13.278 -4.654 1.00 88.31 124 CYS A N 1
ATOM 998 C CA . CYS A 1 124 ? -5.159 -12.468 -3.455 1.00 88.31 124 CYS A CA 1
ATOM 999 C C . CYS A 1 124 ? -5.919 -13.073 -2.264 1.00 88.31 124 CYS A C 1
ATOM 1001 O O . CYS A 1 124 ? -7.055 -13.556 -2.369 1.00 88.31 124 CYS A O 1
ATOM 1003 N N . LYS A 1 125 ? -5.277 -13.026 -1.095 1.00 93.06 125 LYS A N 1
ATOM 1004 C CA . LYS A 1 125 ? -5.816 -13.539 0.166 1.00 93.06 125 LYS A CA 1
ATOM 1005 C C . LYS A 1 125 ? -6.164 -12.363 1.057 1.00 93.06 125 LYS A C 1
ATOM 1007 O O . LYS A 1 125 ? -5.275 -11.681 1.549 1.00 93.06 125 LYS A O 1
ATOM 1012 N N . VAL A 1 126 ? -7.455 -12.147 1.273 1.00 96.12 126 VAL A N 1
ATOM 1013 C CA . VAL A 1 126 ? -7.954 -11.103 2.169 1.00 96.12 126 VAL A CA 1
ATOM 1014 C C . VAL A 1 126 ? -8.630 -11.775 3.354 1.00 96.12 126 VAL A C 1
ATOM 1016 O O . VAL A 1 126 ? -9.521 -12.601 3.161 1.00 96.12 126 VAL A O 1
ATOM 1019 N N . SER A 1 127 ? -8.205 -11.429 4.563 1.00 97.12 127 SER A N 1
ATOM 1020 C CA . SER A 1 127 ? -8.902 -11.747 5.810 1.00 97.12 127 SER A CA 1
ATOM 1021 C C . SER A 1 127 ? -9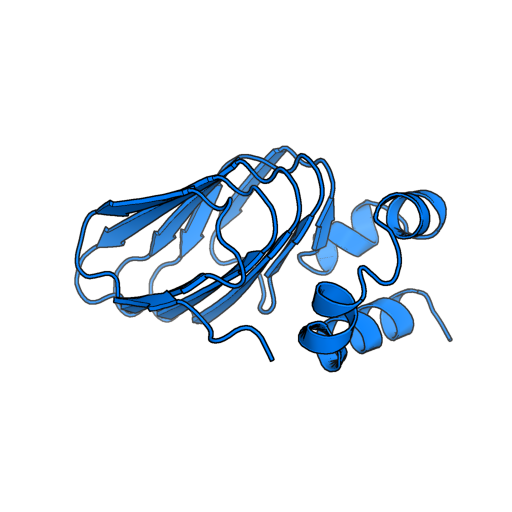.310 -10.453 6.503 1.00 97.12 127 SER A C 1
ATOM 1023 O O . SER A 1 127 ? -8.647 -9.427 6.344 1.00 97.12 127 SER A O 1
ATOM 1025 N N . ASN A 1 128 ? -10.409 -10.478 7.256 1.00 97.44 128 ASN A N 1
ATOM 1026 C CA . ASN A 1 128 ? -10.890 -9.289 7.944 1.00 97.44 128 ASN A CA 1
ATOM 1027 C C . 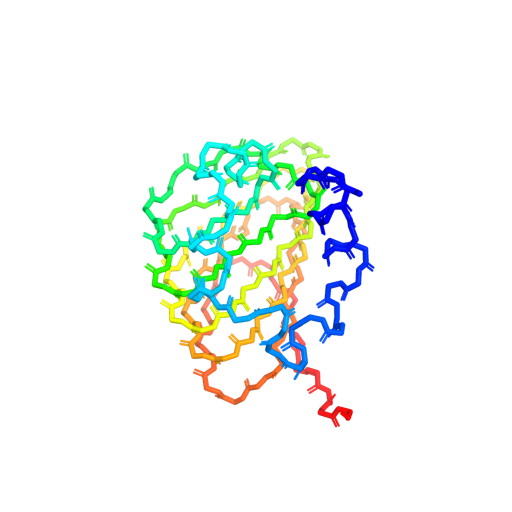ASN A 1 128 ? -11.447 -9.573 9.340 1.00 97.44 128 ASN A C 1
ATOM 1029 O O . ASN A 1 128 ? -12.009 -10.635 9.604 1.00 97.44 128 ASN A O 1
ATOM 1033 N N . GLU A 1 129 ? -11.334 -8.561 10.192 1.00 97.38 129 GLU A N 1
ATOM 1034 C CA . GLU A 1 129 ? -12.010 -8.422 11.477 1.00 97.38 129 GLU A CA 1
ATOM 1035 C C . GLU A 1 129 ? -12.826 -7.122 11.456 1.00 97.38 129 GLU A C 1
ATOM 1037 O O . GLU A 1 129 ? -12.356 -6.104 10.946 1.00 97.38 129 GLU A O 1
ATOM 1042 N N . GLY A 1 130 ? -14.053 -7.163 11.981 1.00 95.50 130 GLY A N 1
ATOM 1043 C CA . GLY A 1 130 ? -14.983 -6.027 11.954 1.00 95.50 130 GLY A CA 1
ATOM 1044 C C . GLY A 1 130 ? -15.817 -5.918 10.668 1.00 95.50 130 GLY A C 1
ATOM 1045 O O . GLY A 1 130 ? -15.873 -6.845 9.854 1.00 95.50 130 GLY A O 1
ATOM 1046 N N . ASP A 1 131 ? -16.499 -4.782 10.510 1.00 93.94 131 ASP A N 1
ATOM 1047 C CA . ASP A 1 131 ? -17.404 -4.485 9.390 1.00 93.94 131 ASP A CA 1
ATOM 1048 C C . ASP A 1 131 ? -16.614 -3.980 8.170 1.00 93.94 131 ASP A C 1
ATOM 1050 O O . ASP A 1 131 ? -16.375 -2.782 8.000 1.00 93.94 131 ASP A O 1
ATOM 1054 N N . VAL A 1 132 ? -16.177 -4.918 7.324 1.00 96.94 132 VAL A N 1
ATOM 1055 C CA . VAL A 1 132 ? -15.417 -4.640 6.096 1.00 96.94 132 VAL A CA 1
ATOM 1056 C C . VAL A 1 132 ? -16.229 -5.045 4.876 1.00 96.94 132 VAL A C 1
ATOM 1058 O O . VAL A 1 132 ? -16.680 -6.184 4.756 1.00 96.94 132 VAL A O 1
ATOM 1061 N N . LEU A 1 133 ? -16.365 -4.124 3.923 1.00 97.00 133 LEU A N 1
ATOM 1062 C CA . LEU A 1 133 ? -17.035 -4.408 2.662 1.00 97.00 133 LEU A CA 1
ATOM 1063 C C . LEU A 1 133 ? -16.012 -4.916 1.646 1.00 97.00 133 LEU A C 1
ATOM 1065 O O . LEU A 1 133 ? -15.186 -4.146 1.167 1.00 97.00 133 LEU A O 1
ATOM 1069 N N . ILE A 1 134 ? -16.104 -6.190 1.265 1.00 95.69 134 ILE A N 1
ATOM 1070 C CA . ILE A 1 134 ? -15.243 -6.796 0.241 1.00 95.69 134 ILE A CA 1
ATOM 1071 C C . ILE A 1 134 ? -16.034 -6.968 -1.060 1.00 95.69 134 ILE A C 1
ATOM 1073 O O . ILE A 1 134 ? -17.114 -7.558 -1.064 1.00 95.69 134 ILE A O 1
ATOM 1077 N N . ARG A 1 135 ? -15.494 -6.464 -2.173 1.00 93.62 135 ARG A N 1
ATOM 1078 C CA . ARG A 1 135 ? -16.007 -6.663 -3.533 1.00 93.62 135 ARG A CA 1
ATOM 1079 C C . ARG A 1 135 ? -14.961 -7.347 -4.392 1.00 93.62 135 ARG A C 1
ATOM 1081 O O . ARG A 1 135 ? -13.770 -7.065 -4.285 1.00 93.62 135 ARG A O 1
ATOM 1088 N N . ILE A 1 136 ?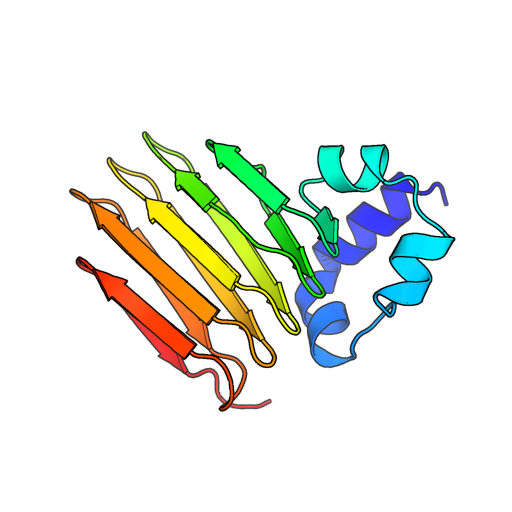 -15.433 -8.218 -5.267 1.00 87.31 136 ILE A N 1
ATOM 1089 C CA . ILE A 1 136 ? -14.635 -8.798 -6.341 1.00 87.31 136 ILE A CA 1
ATOM 1090 C C . ILE A 1 136 ? -14.923 -7.935 -7.570 1.00 87.31 136 ILE A C 1
ATOM 1092 O O . ILE A 1 136 ? -16.091 -7.726 -7.901 1.00 87.31 136 ILE A O 1
ATOM 1096 N N . GLY A 1 137 ? -13.884 -7.338 -8.150 1.00 70.00 137 GLY A N 1
ATOM 1097 C CA . GLY A 1 137 ? -13.996 -6.624 -9.417 1.00 70.00 137 GLY A CA 1
ATOM 1098 C C . GLY A 1 137 ? -14.270 -7.620 -10.538 1.00 70.00 137 GLY A C 1
ATOM 1099 O O . GLY A 1 137 ? -13.714 -8.715 -10.528 1.00 70.00 137 GLY A O 1
ATOM 1100 N N . GLU A 1 138 ? -15.144 -7.262 -11.476 1.00 55.78 138 GLU A N 1
ATOM 1101 C CA . GLU A 1 138 ? -15.208 -7.972 -12.754 1.00 55.78 138 GLU A CA 1
ATOM 1102 C C . GLU A 1 138 ? -13.922 -7.640 -13.519 1.00 55.78 138 GLU A C 1
ATOM 1104 O O . GLU A 1 138 ? -13.565 -6.463 -13.634 1.00 55.78 138 GLU A O 1
ATOM 1109 N N . ASP A 1 139 ? -13.203 -8.665 -13.979 1.00 49.03 139 ASP A N 1
ATOM 1110 C CA . ASP A 1 139 ? -12.076 -8.488 -14.892 1.00 49.03 139 ASP A CA 1
ATOM 1111 C C . ASP A 1 139 ? -12.594 -7.741 -16.136 1.00 49.03 139 ASP A C 1
ATOM 1113 O O . ASP A 1 139 ? -13.439 -8.266 -16.865 1.00 49.03 139 ASP A O 1
ATOM 1117 N N . TYR A 1 140 ? -12.148 -6.498 -16.345 1.00 44.03 140 TYR A N 1
ATOM 1118 C CA . TYR A 1 140 ? -12.441 -5.719 -17.558 1.00 44.03 140 TYR A CA 1
ATOM 1119 C C . TYR A 1 140 ? -11.384 -5.964 -18.631 1.00 44.03 140 TYR A C 1
ATOM 1121 O O . TYR A 1 140 ? -10.184 -5.799 -18.305 1.00 44.03 140 TYR A O 1
#